Protein AF-A0A2C9A656-F1 (afdb_monomer_lite)

Foldseek 3Di:
DWAWPVGDDDPVVVVVLVVVLVVLVVVLVVADPVRDDPVNVVSNVSRIDTHDDD

Secondary structure (DSSP, 8-state):
-EEETTEEE-HHHHHHHHHHHHHHHHHHHHS-GGG--HHHHHHGGGPPPPEE--

Sequence (54 aa):
MYSTANGTVTDAEAAEIDSLNNEIWKNFWSIPREKRTKADWEKLLDIQILVKKG

pLDDT: mean 94.38, std 4.79, range [73.88, 98.06]

Radius of gyration: 13.16 Å; chains: 1; bounding box: 26×14×36 Å

Structure (mmCIF, N/CA/C/O backbone):
data_AF-A0A2C9A656-F1
#
_entry.id   AF-A0A2C9A656-F1
#
loop_
_atom_site.group_PDB
_atom_site.id
_atom_site.type_symbol
_atom_site.label_atom_id
_atom_site.label_alt_id
_atom_site.label_comp_id
_atom_site.label_asym_id
_atom_site.label_entity_id
_atom_site.label_seq_id
_atom_site.pdbx_PDB_ins_code
_atom_site.Cartn_x
_atom_site.Cartn_y
_atom_site.Cartn_z
_atom_site.occupancy
_atom_site.B_iso_or_equiv
_atom_site.auth_seq_id
_atom_site.auth_comp_id
_atom_site.auth_asym_id
_atom_site.auth_atom_id
_atom_site.pdbx_PDB_model_num
ATOM 1 N N . MET A 1 1 ? 12.158 -0.983 -15.983 1.00 84.56 1 MET A N 1
ATOM 2 C CA . MET A 1 1 ? 10.821 -0.354 -16.094 1.00 84.56 1 MET A CA 1
ATOM 3 C C . MET A 1 1 ? 9.759 -1.279 -15.517 1.00 84.56 1 MET A C 1
ATOM 5 O O . MET A 1 1 ? 9.841 -2.494 -15.699 1.00 84.56 1 MET A O 1
ATOM 9 N N . TYR A 1 2 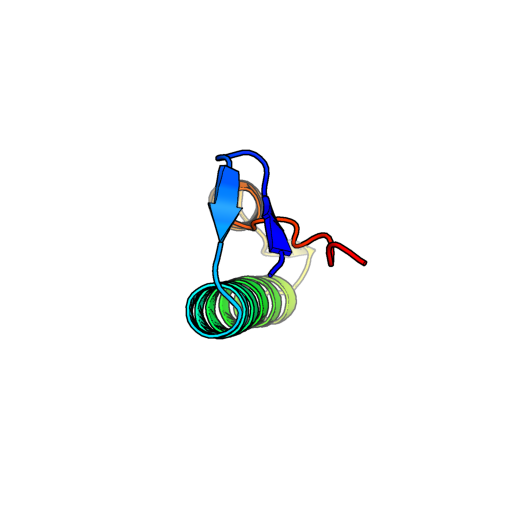? 8.744 -0.712 -14.868 1.00 93.69 2 TYR A N 1
ATOM 10 C CA . TYR A 1 2 ? 7.632 -1.449 -14.264 1.00 93.69 2 TYR A CA 1
ATOM 11 C C . TYR A 1 2 ? 6.298 -0.990 -14.847 1.00 93.69 2 TYR A C 1
ATOM 13 O O . TYR A 1 2 ? 6.176 0.118 -15.358 1.00 93.69 2 TYR A O 1
ATOM 21 N N . SER A 1 3 ? 5.289 -1.851 -14.798 1.00 90.50 3 SER A N 1
ATOM 22 C CA . SER A 1 3 ? 3.896 -1.480 -15.059 1.00 90.50 3 SER A CA 1
ATOM 23 C C . SER A 1 3 ? 3.118 -1.408 -13.760 1.00 90.50 3 SER A C 1
ATOM 25 O O . SER A 1 3 ? 3.280 -2.269 -12.897 1.00 90.50 3 SER A O 1
ATOM 27 N N . THR A 1 4 ? 2.260 -0.402 -13.669 1.00 88.88 4 THR A N 1
ATOM 28 C CA . THR A 1 4 ? 1.261 -0.204 -12.620 1.00 88.88 4 THR A CA 1
ATOM 29 C C . THR A 1 4 ? -0.126 -0.133 -13.259 1.00 88.88 4 THR A C 1
ATOM 31 O O . THR A 1 4 ? -0.255 -0.123 -14.486 1.00 88.88 4 THR A O 1
ATOM 34 N N . ALA A 1 5 ? -1.179 -0.047 -12.442 1.00 86.00 5 ALA A N 1
ATOM 35 C CA . ALA A 1 5 ? -2.539 0.187 -12.937 1.00 86.00 5 ALA A CA 1
ATOM 36 C C . ALA A 1 5 ? -2.677 1.508 -13.726 1.00 86.00 5 ALA A C 1
ATOM 38 O O . ALA A 1 5 ? -3.558 1.625 -14.573 1.00 86.00 5 ALA A O 1
ATOM 39 N N . ASN A 1 6 ? -1.786 2.475 -13.478 1.00 84.94 6 ASN A N 1
ATOM 40 C CA . ASN A 1 6 ? -1.843 3.822 -14.047 1.00 84.94 6 ASN A CA 1
ATOM 41 C C . ASN A 1 6 ? -0.887 4.028 -15.233 1.00 84.94 6 ASN A C 1
ATOM 43 O O . ASN A 1 6 ? -0.875 5.105 -15.824 1.00 84.94 6 ASN A O 1
ATOM 47 N N . GLY A 1 7 ? -0.084 3.023 -15.598 1.00 89.44 7 GLY A N 1
ATOM 48 C CA . GLY A 1 7 ? 0.817 3.105 -16.745 1.00 89.44 7 GLY A CA 1
ATOM 49 C C . GLY A 1 7 ? 2.172 2.448 -16.518 1.00 89.44 7 GLY A C 1
ATOM 50 O O . GLY A 1 7 ? 2.335 1.566 -15.680 1.00 89.44 7 GLY A O 1
ATOM 51 N N . THR A 1 8 ? 3.155 2.846 -17.323 1.00 93.19 8 THR A N 1
ATOM 52 C CA . THR A 1 8 ? 4.544 2.391 -17.165 1.00 93.19 8 THR A CA 1
ATOM 53 C C . THR A 1 8 ? 5.311 3.423 -16.355 1.00 93.19 8 THR A C 1
ATOM 55 O O . THR A 1 8 ? 5.202 4.611 -16.637 1.00 93.19 8 THR A O 1
ATOM 58 N N . VAL A 1 9 ? 6.092 2.957 -15.387 1.00 93.81 9 VAL A N 1
ATOM 59 C CA . VAL A 1 9 ? 6.963 3.780 -14.547 1.00 93.81 9 VAL A CA 1
ATOM 60 C C . VAL A 1 9 ? 8.421 3.361 -14.733 1.00 93.81 9 VAL A C 1
ATOM 62 O O . VAL A 1 9 ? 8.742 2.205 -15.061 1.00 93.81 9 VAL A O 1
ATOM 65 N N . THR A 1 10 ? 9.317 4.319 -14.553 1.00 94.19 10 THR A N 1
ATOM 66 C CA . THR A 1 10 ? 10.765 4.113 -14.543 1.00 94.19 10 THR A CA 1
ATOM 67 C C . THR A 1 10 ? 11.197 3.291 -13.326 1.00 94.19 10 THR A C 1
ATOM 69 O O . THR A 1 10 ? 10.420 3.039 -12.406 1.00 94.19 10 THR A O 1
ATOM 72 N N . ASP A 1 11 ? 12.452 2.838 -13.312 1.00 92.50 11 ASP A N 1
ATOM 73 C CA . ASP A 1 11 ? 12.980 2.086 -12.167 1.00 92.50 11 ASP A CA 1
ATOM 74 C C . ASP A 1 11 ? 13.140 2.959 -10.910 1.00 92.50 11 ASP A C 1
ATOM 76 O O . ASP A 1 11 ? 12.975 2.455 -9.802 1.00 92.50 11 ASP A O 1
ATOM 80 N N . ALA A 1 12 ? 13.400 4.263 -11.074 1.00 93.75 12 ALA A N 1
ATOM 81 C CA . ALA A 1 12 ? 13.465 5.212 -9.962 1.00 93.75 12 ALA A CA 1
ATOM 82 C C . ALA A 1 12 ? 12.082 5.421 -9.322 1.00 93.75 12 ALA A C 1
ATOM 84 O O . ALA A 1 12 ? 11.929 5.243 -8.118 1.00 93.75 12 ALA A O 1
ATOM 85 N N . GLU A 1 13 ? 11.057 5.686 -10.136 1.00 94.81 13 GLU A N 1
ATOM 86 C CA . GLU A 1 13 ? 9.670 5.823 -9.665 1.00 94.81 13 GLU A CA 1
ATOM 87 C C . GLU A 1 13 ? 9.151 4.524 -9.032 1.00 94.81 13 GLU A C 1
ATOM 89 O O . GLU A 1 13 ? 8.441 4.551 -8.029 1.00 94.81 13 GLU A O 1
ATOM 94 N N . ALA A 1 14 ? 9.531 3.362 -9.574 1.00 94.75 14 ALA A N 1
ATOM 95 C CA . ALA A 1 14 ? 9.187 2.077 -8.974 1.00 94.75 14 ALA A CA 1
ATOM 96 C C . ALA A 1 14 ? 9.799 1.904 -7.574 1.00 94.75 14 ALA A C 1
ATOM 98 O O . ALA A 1 14 ? 9.133 1.372 -6.689 1.00 94.75 14 ALA A O 1
ATOM 99 N N . ALA A 1 15 ? 11.030 2.373 -7.346 1.00 94.94 15 ALA A N 1
ATOM 100 C CA . ALA A 1 15 ? 11.651 2.339 -6.023 1.00 94.94 15 ALA A CA 1
ATOM 101 C C . ALA A 1 15 ? 10.940 3.271 -5.024 1.00 94.94 15 ALA A C 1
ATOM 103 O O . ALA A 1 15 ? 10.755 2.905 -3.862 1.00 94.94 15 ALA A O 1
ATOM 104 N N . GLU A 1 16 ? 10.492 4.447 -5.471 1.00 96.19 16 GLU A N 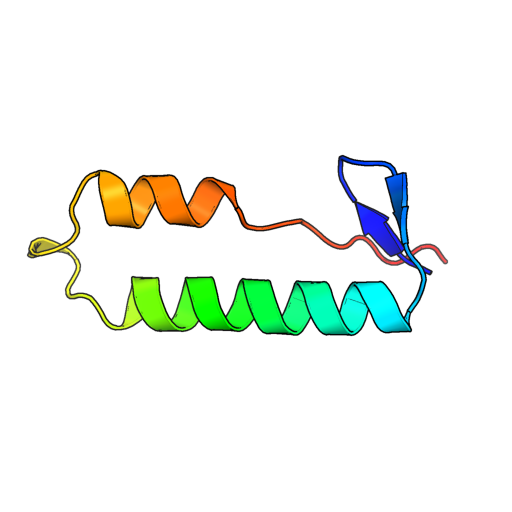1
ATOM 105 C CA . GLU A 1 16 ? 9.690 5.364 -4.650 1.00 96.19 16 GLU A CA 1
ATOM 106 C C . GLU A 1 16 ? 8.337 4.747 -4.272 1.00 96.19 16 GLU A C 1
ATOM 108 O O . GLU A 1 16 ? 7.959 4.753 -3.098 1.00 96.19 16 GLU A O 1
ATOM 113 N N . ILE A 1 17 ? 7.638 4.144 -5.239 1.00 95.75 17 ILE A N 1
ATOM 114 C CA . ILE A 1 17 ? 6.377 3.428 -5.007 1.00 95.75 17 ILE A CA 1
ATOM 115 C C . ILE A 1 17 ? 6.579 2.265 -4.029 1.00 95.75 17 ILE A C 1
ATOM 117 O O . ILE A 1 17 ? 5.770 2.089 -3.120 1.00 95.75 17 ILE A O 1
ATOM 121 N N . ASP A 1 18 ? 7.651 1.484 -4.177 1.00 95.75 18 ASP A N 1
ATOM 122 C CA . ASP A 1 18 ? 7.941 0.371 -3.270 1.00 95.75 18 ASP A CA 1
ATOM 123 C C . ASP A 1 18 ? 8.199 0.857 -1.835 1.00 95.75 18 ASP A C 1
ATOM 125 O O . ASP A 1 18 ? 7.704 0.269 -0.871 1.00 95.75 18 ASP A O 1
ATOM 129 N N . SER A 1 19 ? 8.898 1.984 -1.676 1.00 97.19 19 SER A N 1
ATOM 130 C CA . SER A 1 19 ? 9.098 2.623 -0.372 1.00 97.19 19 SER A CA 1
ATOM 131 C C . SER A 1 19 ? 7.769 3.048 0.269 1.00 97.19 19 SER A C 1
ATOM 133 O O . SER A 1 19 ? 7.506 2.709 1.426 1.00 97.19 19 SER A O 1
ATOM 135 N N . LEU A 1 20 ? 6.890 3.711 -0.493 1.00 97.00 20 LEU A N 1
ATOM 136 C CA . LEU A 1 20 ? 5.567 4.139 -0.020 1.00 97.00 20 LEU A CA 1
ATOM 137 C C . LEU A 1 20 ? 4.669 2.948 0.344 1.00 97.00 20 LEU A C 1
ATOM 139 O O . LEU A 1 20 ? 4.051 2.935 1.410 1.00 97.00 20 LEU A O 1
ATOM 143 N N . ASN A 1 21 ? 4.637 1.912 -0.498 1.00 97.50 21 ASN A N 1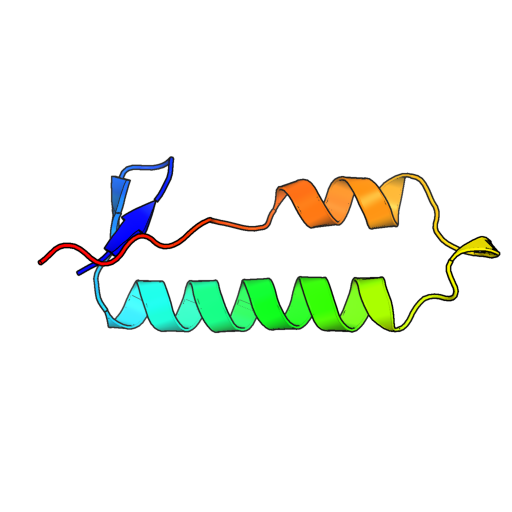
ATOM 144 C CA . ASN A 1 21 ? 3.911 0.674 -0.219 1.00 97.50 21 ASN A CA 1
ATOM 145 C C . ASN A 1 21 ? 4.400 0.020 1.081 1.00 97.50 21 ASN A C 1
ATOM 147 O O . ASN A 1 21 ? 3.593 -0.425 1.900 1.00 97.50 21 ASN A O 1
ATOM 151 N N . ASN A 1 22 ? 5.719 -0.032 1.289 1.00 97.62 22 ASN A N 1
ATOM 152 C CA . ASN A 1 22 ? 6.316 -0.581 2.503 1.00 97.62 22 ASN A CA 1
ATOM 153 C C . ASN A 1 22 ? 5.937 0.222 3.753 1.00 97.62 22 ASN A C 1
ATOM 155 O O . ASN A 1 22 ? 5.692 -0.373 4.804 1.00 97.62 22 ASN A O 1
ATOM 159 N N . GLU A 1 23 ? 5.871 1.551 3.664 1.00 98.06 23 GLU A N 1
ATOM 160 C CA . GLU A 1 23 ? 5.414 2.401 4.766 1.00 98.06 23 GLU A CA 1
ATOM 161 C C . GLU A 1 23 ? 3.947 2.120 5.122 1.00 98.06 23 GLU A C 1
ATOM 163 O O . GLU A 1 23 ? 3.631 1.889 6.293 1.00 98.06 23 GLU A O 1
ATOM 168 N N . ILE A 1 24 ? 3.065 2.044 4.118 1.00 97.81 24 ILE A N 1
ATOM 169 C CA . ILE A 1 24 ? 1.645 1.710 4.308 1.00 97.81 24 ILE A CA 1
ATOM 170 C C . ILE A 1 24 ? 1.506 0.350 4.998 1.00 97.81 24 ILE A C 1
ATOM 172 O O . ILE A 1 24 ? 0.792 0.232 5.997 1.00 97.81 24 ILE A O 1
ATOM 176 N N . TRP A 1 25 ? 2.225 -0.668 4.519 1.00 97.81 25 TRP A N 1
ATOM 177 C CA . TRP A 1 25 ? 2.189 -1.997 5.122 1.00 97.81 25 TRP A CA 1
ATOM 178 C C . TRP A 1 25 ? 2.697 -2.006 6.560 1.00 97.81 25 TRP A C 1
ATOM 180 O O . TRP A 1 25 ? 2.051 -2.598 7.426 1.00 97.81 25 TRP A O 1
ATOM 190 N N . LYS A 1 26 ? 3.829 -1.352 6.839 1.00 97.75 26 LYS A N 1
ATOM 191 C CA . LYS A 1 26 ? 4.385 -1.267 8.198 1.00 97.75 26 LYS A CA 1
ATOM 192 C C . LYS A 1 26 ? 3.394 -0.622 9.158 1.00 97.75 26 LYS A C 1
ATOM 194 O O . LYS A 1 26 ? 3.137 -1.184 10.221 1.00 97.75 26 LYS A O 1
ATOM 199 N N . ASN A 1 27 ? 2.800 0.501 8.761 1.00 96.81 27 ASN A N 1
ATOM 200 C CA . ASN A 1 27 ? 1.802 1.194 9.566 1.00 96.81 27 ASN A CA 1
ATOM 201 C C . ASN A 1 27 ? 0.581 0.299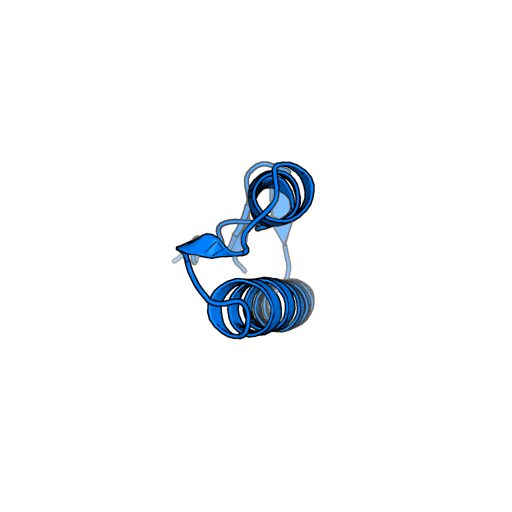 9.814 1.00 96.81 27 ASN A C 1
ATOM 203 O O . ASN A 1 27 ? 0.205 0.095 10.967 1.00 96.81 27 ASN A O 1
ATOM 207 N N . PHE A 1 28 ? 0.027 -0.331 8.776 1.00 97.94 28 PHE A N 1
ATOM 208 C CA . PHE A 1 28 ? -1.133 -1.217 8.911 1.00 97.94 28 PHE A CA 1
ATOM 209 C C . PHE A 1 28 ? -0.875 -2.420 9.834 1.00 97.94 28 PHE A C 1
ATOM 211 O O . PHE A 1 28 ? -1.705 -2.758 10.683 1.00 97.94 28 PHE A O 1
ATOM 218 N N . TRP A 1 29 ? 0.284 -3.070 9.702 1.00 97.12 29 TRP A N 1
ATOM 219 C CA . TRP A 1 29 ? 0.635 -4.240 10.511 1.00 97.12 29 TRP A CA 1
ATOM 220 C C . TRP A 1 29 ? 1.073 -3.894 11.935 1.00 97.12 29 TRP A C 1
ATOM 222 O O . TRP A 1 29 ? 0.955 -4.748 12.813 1.00 97.12 29 TRP A O 1
ATOM 232 N N . SER A 1 30 ? 1.508 -2.656 12.187 1.00 97.62 30 SER A N 1
ATOM 233 C CA . SER A 1 30 ? 1.775 -2.163 13.544 1.00 97.62 30 SER A CA 1
ATOM 234 C C . SER A 1 30 ? 0.509 -2.061 14.406 1.00 97.62 30 SER A C 1
ATOM 236 O O . SER A 1 30 ? 0.592 -2.090 15.634 1.00 97.62 30 SER A O 1
ATOM 238 N N . ILE A 1 31 ? -0.668 -1.983 13.774 1.00 97.44 31 ILE A N 1
ATOM 239 C CA . ILE A 1 31 ? -1.956 -1.877 14.458 1.00 97.44 31 ILE A CA 1
ATOM 240 C C . ILE A 1 31 ? -2.482 -3.291 14.759 1.00 97.44 31 ILE A C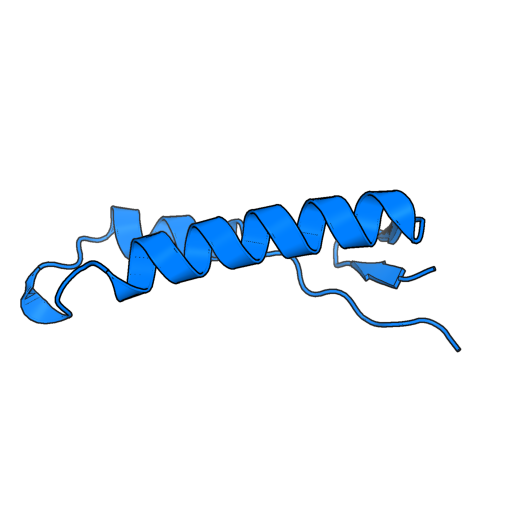 1
ATOM 242 O O . ILE A 1 31 ? -2.690 -4.089 13.826 1.00 97.44 31 ILE A O 1
ATOM 246 N N . PRO A 1 32 ? -2.752 -3.619 16.041 1.00 98.00 32 PRO A N 1
ATOM 247 C CA . PRO A 1 32 ? -3.385 -4.878 16.416 1.00 98.00 32 PRO A CA 1
ATOM 248 C C . PRO A 1 32 ? -4.697 -5.080 15.661 1.00 98.00 32 PRO A C 1
ATOM 250 O O . PRO A 1 32 ? -5.465 -4.136 15.475 1.00 98.00 32 PRO A O 1
ATOM 253 N N . ARG A 1 33 ? -4.963 -6.308 15.209 1.00 96.56 33 ARG A N 1
ATOM 254 C CA . ARG A 1 33 ? -6.079 -6.614 14.297 1.00 96.56 33 ARG A CA 1
ATOM 255 C C . ARG A 1 33 ? -7.425 -6.125 14.832 1.00 96.56 33 ARG A C 1
ATOM 257 O O . ARG A 1 33 ? -8.222 -5.592 14.069 1.00 96.56 33 ARG A O 1
ATOM 264 N N . GLU A 1 34 ? -7.656 -6.300 16.123 1.00 97.56 34 GLU A N 1
ATOM 265 C CA . GLU A 1 34 ? -8.861 -5.907 16.851 1.00 97.56 34 GLU A CA 1
ATOM 266 C C . GLU A 1 34 ? -9.028 -4.389 17.003 1.00 97.56 34 GLU A C 1
ATOM 268 O O . GLU A 1 34 ? -10.122 -3.925 17.311 1.00 97.56 34 GLU A O 1
ATOM 273 N N . LYS A 1 35 ? -7.962 -3.615 16.768 1.00 97.94 35 LYS A N 1
ATOM 274 C CA . LYS A 1 35 ? -7.962 -2.147 16.821 1.00 97.94 35 LYS A CA 1
ATOM 275 C C . LYS A 1 35 ? -8.018 -1.486 15.446 1.00 97.94 35 LYS A C 1
ATOM 277 O O . LYS A 1 35 ? -8.098 -0.263 15.384 1.00 97.94 35 LYS A O 1
ATOM 282 N N . ARG A 1 36 ? -7.969 -2.259 14.356 1.00 97.94 36 ARG A N 1
ATOM 283 C CA . ARG A 1 36 ? -8.008 -1.704 12.998 1.00 97.94 36 ARG A CA 1
ATOM 284 C C . ARG A 1 36 ? -9.374 -1.111 12.707 1.00 97.94 36 ARG A C 1
ATOM 286 O O . ARG A 1 36 ? -10.404 -1.775 12.816 1.00 97.94 36 ARG A O 1
ATOM 293 N N . THR A 1 37 ? -9.356 0.138 12.295 1.00 97.81 37 THR A N 1
ATOM 294 C CA . THR A 1 37 ? -10.510 0.915 11.874 1.00 97.81 37 THR A CA 1
ATOM 295 C C . THR A 1 37 ? -10.732 0.776 10.372 1.00 97.81 37 THR A C 1
ATOM 297 O O . THR A 1 37 ? -9.864 0.309 9.635 1.00 97.81 37 THR A O 1
ATOM 300 N N . LYS A 1 38 ? -11.894 1.229 9.887 1.00 97.69 38 LYS A N 1
ATOM 301 C CA . LYS A 1 38 ? -12.171 1.316 8.446 1.00 97.69 38 LYS A CA 1
ATOM 302 C C . LYS A 1 38 ? -11.098 2.126 7.705 1.00 97.69 38 LYS A C 1
ATOM 304 O O . LYS A 1 38 ? -10.684 1.706 6.633 1.00 97.69 38 LYS A O 1
ATOM 309 N N . ALA A 1 39 ? -10.619 3.218 8.303 1.00 97.25 39 ALA A N 1
ATOM 310 C CA . ALA A 1 39 ? -9.594 4.073 7.711 1.00 97.25 39 ALA A CA 1
ATOM 311 C C . ALA A 1 39 ? -8.265 3.327 7.495 1.00 97.25 39 ALA A C 1
ATOM 313 O O . ALA A 1 39 ? -7.623 3.501 6.463 1.00 97.25 39 ALA A O 1
ATOM 314 N N . ASP A 1 40 ? -7.888 2.438 8.420 1.00 97.06 40 ASP A N 1
ATOM 315 C CA . ASP A 1 40 ? -6.676 1.621 8.276 1.00 97.06 40 ASP A CA 1
ATOM 316 C C . ASP A 1 40 ? -6.783 0.675 7.072 1.00 97.06 40 ASP A C 1
ATOM 318 O O . ASP A 1 40 ? -5.822 0.495 6.327 1.00 97.06 40 ASP A O 1
ATOM 322 N N . TRP A 1 41 ? -7.967 0.100 6.843 1.00 97.19 41 TRP A N 1
ATOM 323 C CA . TRP A 1 41 ? -8.234 -0.732 5.667 1.00 97.19 41 TRP A CA 1
ATOM 324 C C . TRP A 1 41 ? -8.297 0.082 4.376 1.00 97.19 41 TRP A C 1
ATOM 326 O O . TRP A 1 41 ? -7.761 -0.353 3.361 1.00 97.19 41 TRP A O 1
ATOM 336 N N . GLU A 1 42 ? -8.922 1.260 4.406 1.00 97.75 42 GLU A N 1
ATOM 337 C CA . GLU A 1 42 ? -8.987 2.170 3.258 1.00 97.75 42 GLU A CA 1
ATOM 338 C C . GLU A 1 42 ? -7.589 2.614 2.820 1.00 97.75 42 GLU A C 1
ATOM 340 O O . GLU A 1 42 ? -7.340 2.721 1.624 1.00 97.75 42 GLU A O 1
ATOM 345 N N . LYS A 1 43 ? -6.640 2.767 3.753 1.00 96.50 43 LYS A N 1
ATOM 346 C CA . LYS A 1 43 ? -5.258 3.133 3.425 1.00 96.50 43 LYS A CA 1
ATOM 347 C C . LYS A 1 43 ? -4.537 2.092 2.563 1.00 96.50 43 LYS A C 1
ATOM 349 O O . LYS A 1 43 ? -3.655 2.452 1.790 1.00 96.50 43 LYS A O 1
ATOM 354 N N . LEU A 1 44 ? -4.924 0.816 2.642 1.00 96.88 44 LEU A N 1
ATOM 355 C CA . LEU A 1 44 ? -4.365 -0.230 1.778 1.00 96.88 44 LEU A CA 1
ATOM 356 C C . LEU A 1 44 ? -4.730 -0.036 0.298 1.00 96.88 44 LEU A C 1
ATOM 358 O O . LEU A 1 44 ? -4.050 -0.590 -0.561 1.00 96.88 44 LEU A O 1
ATOM 362 N N . LEU A 1 45 ? -5.770 0.746 -0.012 1.00 95.75 45 LEU A N 1
ATOM 363 C CA . LEU A 1 45 ? -6.160 1.051 -1.392 1.00 95.75 45 LEU A CA 1
ATOM 364 C C . LEU A 1 45 ? -5.156 1.973 -2.101 1.00 95.75 45 LEU A C 1
ATOM 366 O O . LEU A 1 45 ? -5.154 2.021 -3.328 1.00 95.75 45 LEU A O 1
ATOM 370 N N . ASP A 1 46 ? -4.279 2.650 -1.353 1.00 95.06 46 ASP A N 1
ATOM 371 C CA . ASP A 1 46 ? -3.208 3.484 -1.909 1.00 95.06 46 ASP A CA 1
ATOM 372 C C . ASP A 1 46 ? -2.022 2.648 -2.436 1.00 95.06 46 ASP A C 1
ATOM 374 O O . ASP A 1 46 ? -1.132 3.183 -3.102 1.00 95.06 46 ASP A O 1
ATOM 378 N N . ILE A 1 47 ? -1.985 1.340 -2.144 1.00 96.00 47 ILE A N 1
ATOM 379 C CA . ILE A 1 47 ? -0.901 0.449 -2.572 1.00 96.00 47 ILE A CA 1
ATOM 380 C C . ILE A 1 47 ? -0.947 0.252 -4.087 1.00 96.00 47 ILE A C 1
ATOM 382 O O . ILE A 1 47 ? -1.950 -0.186 -4.652 1.00 96.00 47 ILE A O 1
ATOM 386 N N . GLN A 1 48 ? 0.187 0.480 -4.746 1.00 95.25 48 GLN A N 1
ATOM 387 C CA . GLN A 1 48 ? 0.336 0.250 -6.183 1.00 95.25 48 GLN A CA 1
ATOM 388 C C . GLN A 1 48 ? 1.102 -1.045 -6.462 1.00 95.25 48 GLN A C 1
ATOM 390 O O . GLN A 1 48 ? 2.211 -1.244 -5.974 1.00 95.25 48 GLN A O 1
ATOM 395 N N . ILE A 1 49 ? 0.541 -1.922 -7.295 1.00 93.00 49 ILE A N 1
ATOM 396 C CA . ILE A 1 49 ? 1.208 -3.165 -7.702 1.00 93.00 49 IL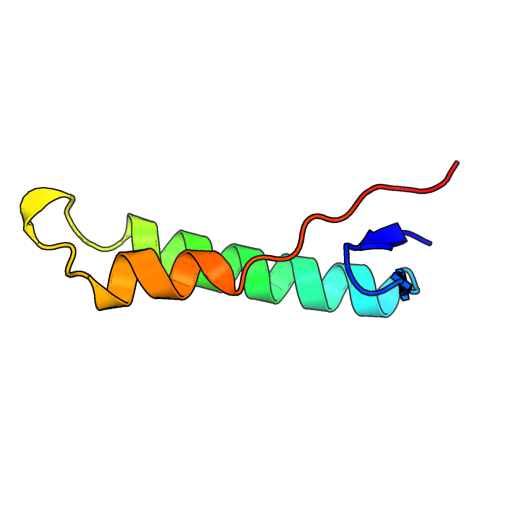E A CA 1
ATOM 397 C C . ILE A 1 49 ? 2.222 -2.862 -8.809 1.00 93.00 49 ILE A C 1
ATOM 399 O O . ILE A 1 49 ? 1.859 -2.338 -9.863 1.00 93.00 49 ILE A O 1
ATOM 403 N N . LEU A 1 50 ? 3.481 -3.234 -8.575 1.00 93.00 50 LEU A N 1
ATOM 404 C CA . LEU A 1 50 ? 4.580 -3.103 -9.528 1.00 93.00 50 LEU A CA 1
ATOM 405 C C . LEU A 1 50 ? 4.810 -4.435 -10.254 1.00 93.00 50 LEU A C 1
ATOM 407 O O . LEU A 1 50 ? 5.169 -5.435 -9.634 1.00 93.00 50 LEU A O 1
ATOM 411 N N . VAL A 1 51 ? 4.657 -4.452 -11.579 1.00 92.88 51 VAL A N 1
ATOM 412 C CA . VAL A 1 51 ? 4.971 -5.619 -12.422 1.00 92.88 51 VAL A CA 1
ATOM 413 C C . VAL A 1 51 ? 6.191 -5.307 -13.275 1.00 92.88 51 VAL A C 1
ATOM 415 O O . VAL A 1 51 ? 6.148 -4.414 -14.123 1.00 92.88 51 VAL A O 1
ATOM 418 N N . LYS A 1 52 ? 7.292 -6.033 -13.066 1.00 89.94 52 LYS A N 1
ATOM 419 C CA . LYS A 1 52 ? 8.521 -5.835 -13.842 1.00 89.94 52 LYS A CA 1
ATOM 420 C C . LYS A 1 52 ? 8.272 -6.193 -15.307 1.00 89.94 52 LYS A C 1
ATOM 422 O O . LYS A 1 52 ? 7.846 -7.309 -15.602 1.00 89.94 52 LYS A O 1
ATOM 427 N N . LYS A 1 53 ? 8.546 -5.259 -16.220 1.00 80.31 53 LYS A N 1
ATOM 428 C CA . LYS A 1 53 ? 8.581 -5.563 -17.655 1.00 80.31 53 LYS A CA 1
ATOM 429 C C . LYS A 1 53 ? 9.937 -6.190 -17.982 1.00 80.31 53 LYS A C 1
ATOM 431 O O . LYS A 1 53 ? 10.965 -5.648 -17.570 1.00 80.31 53 LYS A O 1
ATOM 436 N N . GLY A 1 54 ? 9.896 -7.362 -18.618 1.00 73.88 54 GLY A N 1
ATOM 437 C CA . GLY A 1 54 ? 11.071 -8.051 -19.158 1.00 73.88 54 GLY A CA 1
ATOM 438 C C . GLY A 1 54 ? 11.661 -7.337 -20.362 1.00 73.88 54 GLY A C 1
ATOM 439 O O . GLY A 1 54 ? 10.936 -6.511 -20.965 1.00 73.88 54 GLY A O 1
#